Protein AF-A0A4Q0T3D2-F1 (afdb_monomer)

Foldseek 3Di:
DDDDPDPCPPVVVVVVVVVVVVQQFPDKDKDKDWCVVVVDDDDAQDWDFDPDPDPFPGATWHWHDWDWDDDVVTIMIMTMTTGGDTDHPDPDDDD

Secondary structure (DSSP, 8-state):
----TTS-HHHHHHHHHHHHHHHT--EEEEEEEEHHHH-SPPPSSSEEEE-SS-TTT-EEEEEEEEEEEEETTEEEEEEEEEE-SSS---S----

Mean predicted aligned error: 13.3 Å

Nearest PDB structures (foldseek):
  5xu0-assembly1_C-2  TM=5.974E-01  e=5.535E-01  Streptococcus pneumoniae
  3d37-assembly1_A  TM=6.617E-01  e=7.039E-01  Neisseria meningitidis MC58
  8vjh-assembly1_A  TM=5.728E-01  e=1.009E+00  Chivirus chi
  5xu0-assembly1_B-2  TM=5.561E-01  e=1.537E+00  Streptococcus pneumoniae
  8u16-assembly2_D  TM=5.304E-01  e=4.531E+00  Homo sapiens

Radius of gyration: 19.06 Å; Cα contacts (8 Å, |Δi|>4): 136; chains: 1; bounding box: 58×41×36 Å

Sequence (95 aa):
MRPTANENIVGAALLALAALFKTSEVISGSGQLDVLRYGKVFKARQLAAVRGAGGYYDGKYYVKSVTHNIKRGEYKQSFTLARGGTGSSVSSVSV

Structure (mmCIF, N/CA/C/O backbone):
data_AF-A0A4Q0T3D2-F1
#
_entry.id   AF-A0A4Q0T3D2-F1
#
loop_
_atom_site.group_PDB
_atom_site.id
_atom_site.type_symbol
_atom_site.label_atom_id
_atom_site.label_alt_id
_atom_site.label_comp_id
_atom_site.label_asym_id
_atom_site.label_entity_id
_atom_site.label_seq_id
_atom_site.pdbx_PDB_ins_code
_atom_site.Cartn_x
_atom_site.Cartn_y
_atom_site.Cartn_z
_atom_site.occupancy
_atom_site.B_iso_or_equiv
_atom_site.auth_seq_id
_atom_site.auth_comp_id
_atom_site.auth_asym_id
_atom_site.auth_atom_id
_atom_site.pdbx_PDB_model_num
ATOM 1 N N . MET A 1 1 ? 31.514 23.055 -11.729 1.00 44.47 1 MET A N 1
ATOM 2 C CA . MET A 1 1 ? 32.028 22.729 -10.379 1.00 44.47 1 MET A CA 1
ATOM 3 C C . MET A 1 1 ? 33.174 21.745 -10.532 1.00 44.47 1 MET A C 1
ATOM 5 O O . MET A 1 1 ? 32.992 20.737 -11.200 1.00 44.47 1 MET A O 1
ATOM 9 N N . ARG A 1 2 ? 34.362 22.073 -10.016 1.00 45.75 2 ARG A N 1
ATOM 10 C CA . ARG A 1 2 ? 35.544 21.199 -10.057 1.00 45.75 2 ARG A CA 1
ATOM 11 C C . ARG A 1 2 ? 35.439 20.177 -8.916 1.00 45.75 2 ARG A C 1
ATOM 13 O O . ARG A 1 2 ? 35.233 20.621 -7.790 1.00 45.75 2 ARG A O 1
ATOM 20 N N . PRO A 1 3 ? 35.561 18.863 -9.163 1.00 44.56 3 PRO A N 1
ATOM 21 C CA . PRO A 1 3 ? 35.538 17.881 -8.090 1.00 44.56 3 PRO A CA 1
ATOM 22 C C . PRO A 1 3 ? 36.900 17.890 -7.384 1.00 44.56 3 PRO A C 1
ATOM 24 O O . PRO A 1 3 ? 37.903 17.443 -7.936 1.00 44.56 3 PRO A O 1
ATOM 27 N N . THR A 1 4 ? 36.957 18.456 -6.181 1.00 46.88 4 THR A N 1
ATOM 28 C CA . THR A 1 4 ? 38.106 18.318 -5.284 1.00 46.88 4 THR A CA 1
ATOM 29 C C . THR A 1 4 ? 38.095 16.923 -4.674 1.00 46.88 4 THR A C 1
ATOM 31 O O . THR A 1 4 ? 37.130 16.498 -4.041 1.00 46.88 4 THR A O 1
ATOM 34 N N . ALA A 1 5 ? 39.184 16.207 -4.919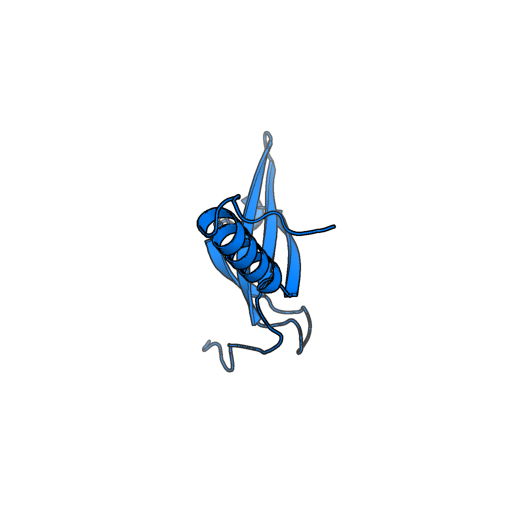 1.00 48.34 5 ALA A N 1
ATOM 35 C CA . ALA A 1 5 ? 39.452 14.847 -4.499 1.00 48.34 5 ALA A CA 1
ATOM 36 C C . ALA A 1 5 ? 39.602 14.734 -2.971 1.00 48.34 5 ALA A C 1
ATOM 38 O O . ALA A 1 5 ? 40.727 14.691 -2.494 1.00 48.34 5 ALA A O 1
ATOM 39 N N . ASN A 1 6 ? 38.506 14.722 -2.199 1.00 47.97 6 ASN A N 1
ATOM 40 C CA . ASN A 1 6 ? 38.532 14.146 -0.840 1.00 47.97 6 ASN A CA 1
ATOM 41 C C . ASN A 1 6 ? 37.173 13.869 -0.158 1.00 47.97 6 ASN A C 1
ATOM 43 O O . ASN A 1 6 ? 37.160 13.461 0.999 1.00 47.97 6 ASN A O 1
ATOM 47 N N . GLU A 1 7 ? 36.021 14.075 -0.801 1.00 52.88 7 GLU A N 1
ATOM 48 C CA . GLU A 1 7 ? 34.731 13.895 -0.116 1.00 52.88 7 GLU A CA 1
ATOM 49 C C . GLU A 1 7 ? 34.030 12.601 -0.543 1.00 52.88 7 GLU A C 1
ATOM 51 O O . GLU A 1 7 ? 33.343 12.524 -1.557 1.00 52.88 7 GLU A O 1
ATOM 56 N N . ASN A 1 8 ? 34.210 11.577 0.296 1.00 58.50 8 ASN A N 1
ATOM 57 C CA . ASN A 1 8 ? 33.313 10.440 0.486 1.00 58.50 8 ASN A CA 1
ATOM 58 C C . ASN A 1 8 ? 32.947 9.653 -0.789 1.00 58.50 8 ASN A C 1
ATOM 60 O O . ASN A 1 8 ? 31.818 9.743 -1.265 1.00 58.50 8 ASN A O 1
ATOM 64 N N . ILE A 1 9 ? 33.826 8.753 -1.258 1.00 59.72 9 ILE A N 1
ATOM 65 C CA . ILE A 1 9 ? 33.445 7.670 -2.202 1.00 59.72 9 ILE A CA 1
ATOM 66 C C . ILE A 1 9 ? 32.173 6.955 -1.720 1.00 59.72 9 ILE A C 1
ATOM 68 O O . ILE A 1 9 ? 31.281 6.661 -2.510 1.00 59.72 9 ILE A O 1
ATOM 72 N N . VAL A 1 10 ? 32.052 6.757 -0.404 1.00 70.12 10 VAL A N 1
ATOM 73 C CA . VAL A 1 10 ? 30.857 6.202 0.242 1.00 70.12 10 VAL A CA 1
ATOM 74 C C . VAL A 1 10 ? 29.636 7.114 0.070 1.00 70.12 10 VAL A C 1
ATOM 76 O O . VAL A 1 10 ? 28.545 6.624 -0.187 1.00 70.12 10 VAL A O 1
ATOM 79 N N . GLY A 1 11 ? 29.804 8.435 0.158 1.00 71.06 11 GLY A N 1
ATOM 80 C CA . GLY A 1 11 ? 28.736 9.420 -0.031 1.00 71.06 11 GLY A CA 1
ATOM 81 C C . GLY A 1 11 ? 28.280 9.525 -1.486 1.00 71.06 11 GLY A C 1
ATOM 82 O O . GLY A 1 11 ? 27.080 9.555 -1.743 1.00 71.06 11 GLY A O 1
ATOM 83 N N . ALA A 1 12 ? 29.212 9.498 -2.443 1.00 69.00 12 ALA A N 1
ATOM 84 C CA . ALA A 1 12 ? 28.908 9.446 -3.872 1.00 69.00 12 ALA A CA 1
ATOM 85 C C . ALA A 1 12 ? 28.225 8.123 -4.264 1.00 69.00 12 ALA A C 1
ATOM 87 O O . ALA A 1 12 ? 27.242 8.136 -5.002 1.00 69.00 12 ALA A O 1
ATOM 88 N N . ALA A 1 13 ? 28.684 6.992 -3.718 1.00 73.19 13 ALA A N 1
ATOM 89 C CA . ALA A 1 13 ? 28.043 5.692 -3.902 1.00 73.19 13 ALA A CA 1
ATOM 90 C C . ALA A 1 13 ? 26.642 5.650 -3.269 1.00 73.19 13 ALA A C 1
ATOM 92 O O . ALA A 1 13 ? 25.706 5.141 -3.883 1.00 73.19 13 ALA A O 1
ATOM 93 N N .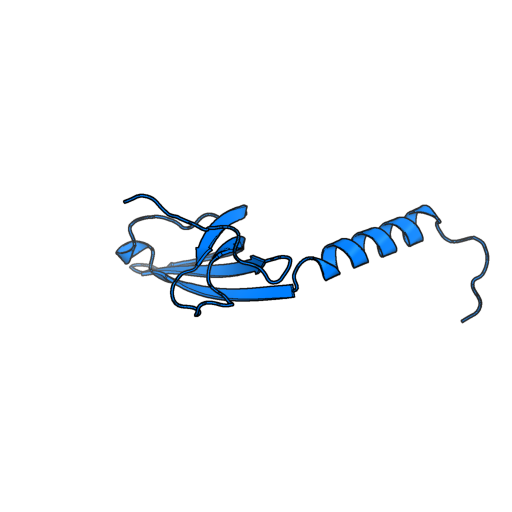 LEU A 1 14 ? 26.466 6.234 -2.080 1.00 75.75 14 LEU A N 1
ATOM 94 C CA . LEU A 1 14 ? 25.167 6.335 -1.416 1.00 75.75 14 LEU A CA 1
ATOM 95 C C . LEU A 1 14 ? 24.203 7.241 -2.192 1.00 75.75 14 LEU A C 1
ATOM 97 O O . LEU A 1 14 ? 23.036 6.890 -2.348 1.00 75.75 14 LEU A O 1
ATOM 101 N N . LEU A 1 15 ? 24.681 8.368 -2.725 1.00 75.44 15 LEU A N 1
ATOM 102 C CA . LEU A 1 15 ? 23.906 9.245 -3.607 1.00 75.44 15 LEU A CA 1
ATOM 103 C C . LEU A 1 15 ? 23.499 8.533 -4.899 1.00 75.44 15 LEU A C 1
ATOM 105 O O . LEU A 1 15 ? 22.342 8.627 -5.306 1.00 75.44 15 LEU A O 1
ATOM 109 N N . ALA A 1 16 ? 24.415 7.787 -5.519 1.00 69.00 16 ALA A N 1
ATOM 110 C CA . ALA A 1 16 ? 24.126 6.992 -6.709 1.00 69.00 16 ALA A CA 1
ATOM 111 C C . ALA A 1 16 ? 23.088 5.892 -6.421 1.00 69.00 16 ALA A C 1
ATOM 113 O O . ALA A 1 16 ? 22.141 5.714 -7.189 1.00 69.00 16 ALA A O 1
ATOM 114 N N . LEU A 1 17 ? 23.202 5.204 -5.282 1.00 67.88 17 LEU A N 1
ATOM 115 C CA . LEU A 1 17 ? 22.241 4.193 -4.844 1.00 67.88 17 LEU A CA 1
ATOM 116 C C . LEU A 1 17 ? 20.865 4.809 -4.536 1.00 67.88 17 LEU A C 1
ATOM 118 O O . LEU A 1 17 ? 19.835 4.269 -4.938 1.00 67.88 17 LEU A O 1
ATOM 122 N N . ALA A 1 18 ? 20.832 5.973 -3.882 1.00 66.81 18 ALA A N 1
ATOM 123 C CA . ALA A 1 18 ? 19.603 6.716 -3.616 1.00 66.81 18 ALA A CA 1
ATOM 124 C C . ALA A 1 18 ? 18.918 7.181 -4.912 1.00 66.81 18 ALA A C 1
ATOM 126 O O . ALA A 1 18 ? 17.694 7.098 -5.029 1.00 66.81 18 ALA A O 1
ATOM 127 N N . ALA A 1 19 ? 19.690 7.625 -5.908 1.00 63.62 19 ALA A N 1
ATOM 128 C CA . ALA A 1 19 ? 19.168 7.984 -7.224 1.00 63.62 19 ALA A CA 1
ATOM 129 C C . ALA A 1 19 ? 18.565 6.769 -7.952 1.00 63.62 19 ALA A C 1
ATOM 131 O O . ALA A 1 19 ? 17.504 6.889 -8.568 1.00 63.62 19 ALA A O 1
ATOM 132 N N . LEU A 1 20 ? 19.175 5.587 -7.815 1.00 59.59 20 LEU A N 1
ATOM 133 C CA . LEU A 1 20 ? 18.658 4.345 -8.390 1.00 59.59 20 LEU A CA 1
ATOM 134 C C . LEU A 1 20 ? 17.325 3.921 -7.751 1.00 59.59 20 LEU A C 1
ATOM 136 O O . LEU A 1 20 ? 16.387 3.570 -8.463 1.00 59.59 20 LEU A O 1
ATOM 140 N N . PHE A 1 21 ? 17.187 4.035 -6.427 1.00 60.06 21 PHE A N 1
ATOM 141 C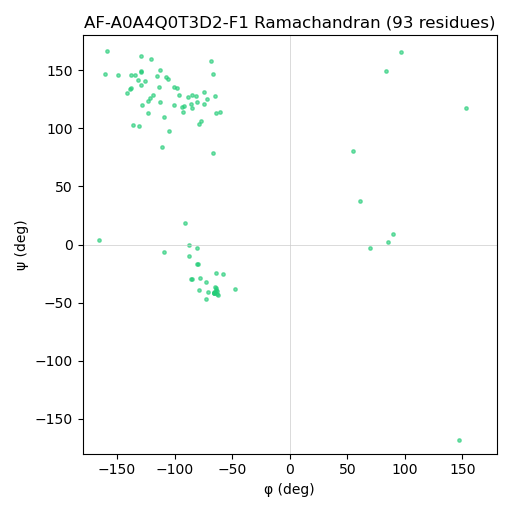 CA . PHE A 1 21 ? 15.905 3.806 -5.748 1.00 60.06 21 PHE A CA 1
ATOM 142 C C . PHE A 1 21 ? 14.821 4.818 -6.136 1.00 60.06 21 PHE A C 1
ATOM 144 O O . PHE A 1 21 ? 13.637 4.508 -6.046 1.00 60.06 21 PHE A O 1
ATOM 151 N N . LYS A 1 22 ? 15.201 6.019 -6.583 1.00 58.78 22 LYS A N 1
ATOM 152 C CA . LYS A 1 22 ? 14.255 7.046 -7.035 1.00 58.78 22 LYS A CA 1
ATOM 153 C C . LYS A 1 22 ? 13.726 6.777 -8.448 1.00 58.78 22 LYS A C 1
ATOM 155 O O . LYS A 1 22 ? 12.601 7.158 -8.750 1.00 58.78 22 LYS A O 1
ATOM 160 N N . THR A 1 23 ? 14.513 6.115 -9.299 1.00 51.88 23 THR A N 1
ATOM 161 C CA . THR A 1 23 ? 14.141 5.815 -10.695 1.00 51.88 23 THR A CA 1
ATOM 162 C C . THR A 1 23 ? 13.199 4.613 -10.828 1.00 51.88 23 THR A C 1
ATOM 164 O O . THR A 1 23 ? 12.563 4.420 -11.862 1.00 51.88 23 THR A O 1
ATOM 167 N N . SER A 1 24 ? 13.091 3.784 -9.786 1.00 56.81 24 SER A N 1
ATOM 168 C CA . SER A 1 24 ? 12.313 2.545 -9.826 1.00 56.81 24 SER A CA 1
ATOM 169 C C . SER A 1 24 ? 10.806 2.737 -9.623 1.00 56.81 24 SER A C 1
ATOM 171 O O . SER A 1 24 ? 10.073 1.764 -9.735 1.00 56.81 24 SER A O 1
ATOM 173 N N . GLU A 1 25 ? 10.307 3.951 -9.372 1.00 58.81 25 GLU A N 1
ATOM 174 C CA . GLU A 1 25 ? 8.870 4.247 -9.247 1.00 58.81 25 GLU A CA 1
ATOM 175 C C . GLU A 1 25 ? 8.393 5.107 -10.430 1.00 58.81 25 GLU A C 1
ATOM 177 O O . GLU A 1 25 ? 8.321 6.329 -10.341 1.00 58.81 25 GLU A O 1
ATOM 182 N N . VAL A 1 26 ? 8.072 4.473 -11.560 1.00 61.94 26 VAL A N 1
ATOM 183 C CA . VAL A 1 26 ? 7.655 5.184 -12.788 1.00 61.94 26 VAL A CA 1
ATOM 184 C C . VAL A 1 26 ? 6.154 5.485 -12.789 1.00 61.94 26 VAL A C 1
ATOM 186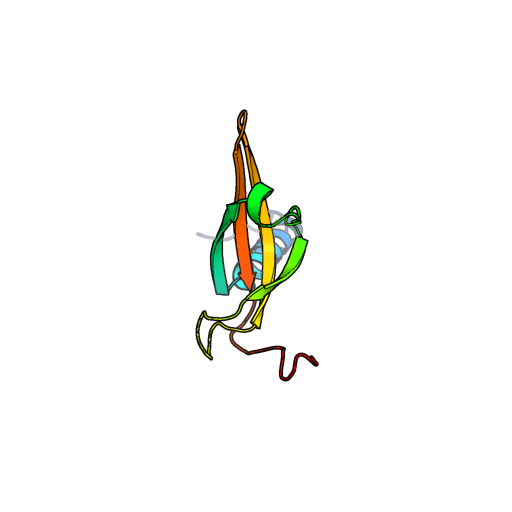 O O . VAL A 1 26 ? 5.719 6.476 -13.369 1.00 61.94 26 VAL A O 1
ATOM 189 N N . ILE A 1 27 ? 5.346 4.648 -12.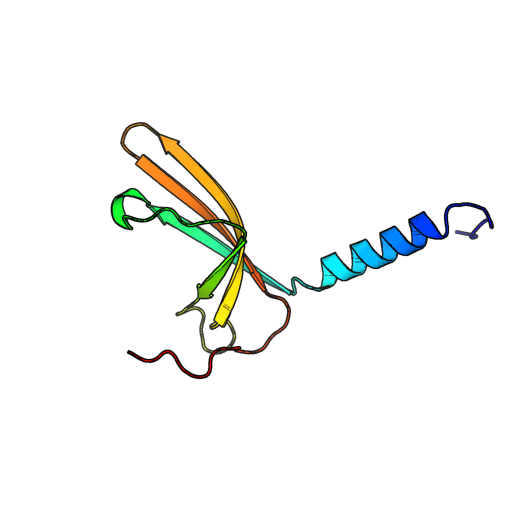129 1.00 69.38 27 ILE A N 1
ATOM 190 C CA . ILE A 1 27 ? 3.889 4.805 -12.084 1.00 69.38 27 ILE A CA 1
ATOM 191 C C . ILE A 1 27 ? 3.444 4.894 -10.631 1.00 69.38 27 ILE A C 1
ATOM 193 O O . ILE A 1 27 ? 3.689 3.981 -9.839 1.00 69.38 27 ILE A O 1
ATOM 197 N N . SER A 1 28 ? 2.751 5.978 -10.297 1.00 75.31 28 SER A N 1
ATOM 198 C CA . SER A 1 28 ? 2.121 6.184 -8.999 1.00 75.31 28 SER A CA 1
ATOM 199 C C . SER A 1 28 ? 0.59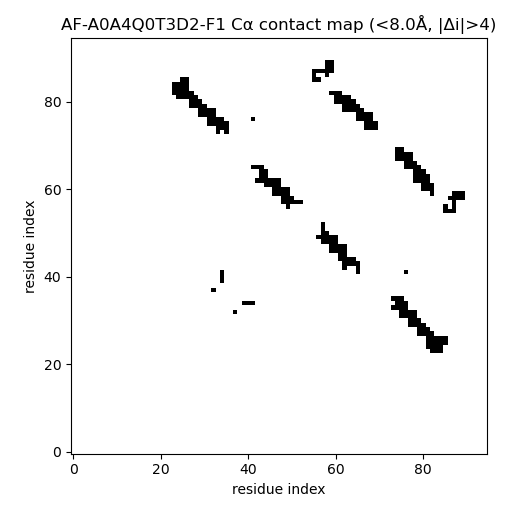9 6.180 -9.130 1.00 75.31 28 SER A C 1
ATOM 201 O O . SER A 1 28 ? 0.039 6.521 -10.169 1.00 75.31 28 SER A O 1
ATOM 203 N N . GLY A 1 29 ? -0.078 5.752 -8.070 1.00 80.44 29 GLY A N 1
ATOM 204 C CA . GLY A 1 29 ? -1.529 5.823 -7.948 1.00 80.44 29 GLY A CA 1
ATOM 205 C C . GLY A 1 29 ? -1.906 6.264 -6.543 1.00 80.44 29 GLY A C 1
ATOM 206 O O . GLY A 1 29 ? -1.218 5.931 -5.579 1.00 80.44 29 GLY A O 1
ATOM 207 N N . SER A 1 30 ? -2.988 7.014 -6.402 1.00 83.56 30 SER A N 1
ATOM 208 C CA . SER A 1 30 ? -3.545 7.377 -5.101 1.00 83.56 30 SER A CA 1
ATOM 209 C C . SER A 1 30 ? -5.030 7.053 -5.067 1.00 83.56 30 SER A C 1
ATOM 211 O O . SER A 1 30 ? -5.715 7.074 -6.088 1.00 83.56 30 SER A O 1
ATOM 213 N N . GLY A 1 31 ? -5.523 6.707 -3.885 1.00 85.31 31 GLY A N 1
ATOM 214 C CA . GLY A 1 31 ? -6.926 6.383 -3.690 1.00 85.31 31 GLY A CA 1
ATOM 215 C C . GLY A 1 31 ? -7.344 6.531 -2.239 1.00 85.31 31 GLY A C 1
ATOM 216 O O . GLY A 1 31 ? -6.514 6.658 -1.334 1.00 85.31 31 GLY A O 1
ATOM 217 N N . GLN A 1 32 ? -8.655 6.526 -2.030 1.00 85.38 32 GLN A N 1
ATOM 218 C CA . GLN A 1 32 ? -9.266 6.573 -0.711 1.00 85.38 32 GLN A CA 1
ATOM 219 C C . GLN A 1 32 ? -10.237 5.409 -0.555 1.00 85.38 32 GLN A C 1
ATOM 221 O O . GLN A 1 32 ? -10.954 5.052 -1.486 1.00 85.38 32 GLN A O 1
ATOM 226 N N . LEU A 1 33 ? -10.242 4.821 0.634 1.00 84.94 33 LEU A N 1
ATOM 227 C CA . LEU A 1 33 ? -11.073 3.692 1.009 1.00 84.94 33 LEU A CA 1
ATOM 228 C C . LEU A 1 33 ? -11.792 3.996 2.320 1.00 84.94 33 LEU A C 1
ATOM 230 O O . LEU A 1 33 ? -11.188 4.506 3.261 1.00 84.94 33 LEU A O 1
ATOM 234 N N . ASP A 1 34 ? -13.068 3.642 2.393 1.00 87.38 34 ASP A N 1
ATOM 235 C CA . ASP A 1 34 ? -13.816 3.613 3.647 1.00 87.38 34 ASP A CA 1
ATOM 236 C C . ASP A 1 34 ? -13.728 2.207 4.251 1.00 87.38 34 ASP A C 1
ATOM 238 O O . ASP A 1 34 ? -14.227 1.233 3.683 1.00 87.38 34 ASP A O 1
ATOM 242 N N . VAL A 1 35 ? -13.067 2.095 5.401 1.00 84.56 35 VAL A N 1
ATOM 243 C CA . VAL A 1 35 ? -12.800 0.812 6.061 1.00 84.56 35 VAL A CA 1
ATOM 244 C C . VAL A 1 35 ? -14.058 0.233 6.683 1.00 84.56 35 VAL A C 1
ATOM 246 O O . VAL A 1 35 ? -14.204 -0.987 6.716 1.00 84.56 35 VAL A O 1
ATOM 249 N N . LEU A 1 36 ? -14.978 1.083 7.150 1.00 82.69 36 LEU A N 1
ATOM 250 C CA . LEU A 1 36 ? -16.233 0.623 7.745 1.00 82.69 36 LEU A CA 1
ATOM 251 C C . LEU A 1 36 ? -17.086 -0.092 6.698 1.00 82.69 36 LEU A C 1
ATOM 253 O O . LEU A 1 36 ? -17.715 -1.099 7.004 1.00 82.69 36 LEU A O 1
ATOM 257 N N . ARG A 1 37 ? -17.055 0.388 5.449 1.00 82.81 37 ARG A N 1
ATOM 258 C CA . ARG A 1 37 ? -17.748 -0.252 4.322 1.00 82.81 37 ARG A CA 1
ATOM 259 C C . ARG A 1 37 ? -16.996 -1.453 3.763 1.00 82.81 37 ARG A C 1
ATOM 261 O O . ARG A 1 37 ? -17.619 -2.443 3.400 1.00 82.81 37 ARG A O 1
ATOM 268 N N . TYR A 1 38 ? -15.670 -1.371 3.673 1.00 82.19 38 TYR A N 1
ATOM 269 C CA . TYR A 1 38 ? -14.854 -2.432 3.076 1.00 82.19 38 TYR A CA 1
ATOM 270 C C . TYR A 1 38 ? -14.586 -3.605 4.033 1.00 82.19 38 TYR A C 1
ATOM 272 O O . TYR A 1 38 ? -14.158 -4.678 3.611 1.00 82.19 38 TYR A O 1
ATOM 280 N N . GLY A 1 39 ? -14.802 -3.410 5.337 1.00 78.88 39 GLY A N 1
ATOM 281 C CA . GLY A 1 39 ? -14.702 -4.436 6.379 1.00 78.88 39 GLY A CA 1
ATOM 282 C C . GLY A 1 39 ? -13.281 -4.927 6.676 1.00 78.88 39 GLY A C 1
ATOM 283 O O . GLY A 1 39 ? -13.089 -5.744 7.574 1.00 78.88 39 GLY A O 1
ATOM 284 N N . LYS A 1 40 ? -12.266 -4.452 5.942 1.00 81.50 40 LYS A N 1
ATOM 285 C CA . LYS A 1 40 ? -10.862 -4.842 6.112 1.00 81.50 40 LYS A CA 1
ATOM 286 C C . LYS A 1 40 ? -9.945 -3.635 6.001 1.00 81.50 40 LYS A C 1
ATOM 288 O O . LYS A 1 40 ? -10.049 -2.840 5.072 1.00 81.50 40 LYS A O 1
ATOM 293 N N . VAL A 1 41 ? -9.005 -3.550 6.938 1.00 82.75 41 VAL A N 1
ATOM 294 C CA . VAL A 1 41 ? -7.954 -2.530 6.945 1.00 82.75 41 VAL A CA 1
ATOM 295 C C . VAL A 1 41 ? -6.956 -2.827 5.832 1.00 82.75 41 VAL A C 1
ATOM 297 O O . VAL A 1 41 ? -6.369 -3.912 5.781 1.00 82.75 41 VAL A O 1
ATOM 300 N N . PHE A 1 42 ? -6.725 -1.847 4.965 1.00 82.38 42 PHE A N 1
ATOM 301 C CA . PHE A 1 42 ? -5.696 -1.942 3.941 1.00 82.38 42 PHE A CA 1
ATOM 302 C C . PHE A 1 42 ? -4.306 -1.765 4.566 1.00 82.38 42 PHE A C 1
ATOM 304 O O . PHE A 1 42 ? -4.095 -0.841 5.354 1.00 82.38 42 PHE A O 1
ATOM 311 N N . LYS A 1 43 ? -3.368 -2.666 4.252 1.00 80.88 43 LYS A N 1
ATOM 312 C CA . LYS A 1 43 ? -2.025 -2.701 4.854 1.00 80.88 43 LYS A CA 1
ATOM 313 C C . LYS A 1 43 ? -0.987 -2.082 3.918 1.00 80.88 43 LYS A C 1
ATOM 315 O O . LYS A 1 43 ? -0.951 -2.396 2.731 1.00 80.88 43 LYS A O 1
ATOM 320 N N . ALA A 1 44 ? -0.108 -1.249 4.473 1.00 81.50 44 ALA A N 1
ATOM 321 C CA . ALA A 1 44 ? 1.067 -0.755 3.758 1.00 81.50 44 ALA A CA 1
ATOM 322 C C . ALA A 1 44 ? 2.083 -1.884 3.506 1.00 81.50 44 ALA A C 1
ATOM 324 O O . ALA A 1 44 ? 2.110 -2.872 4.241 1.00 81.50 44 ALA A O 1
ATOM 325 N N . ARG A 1 45 ? 2.9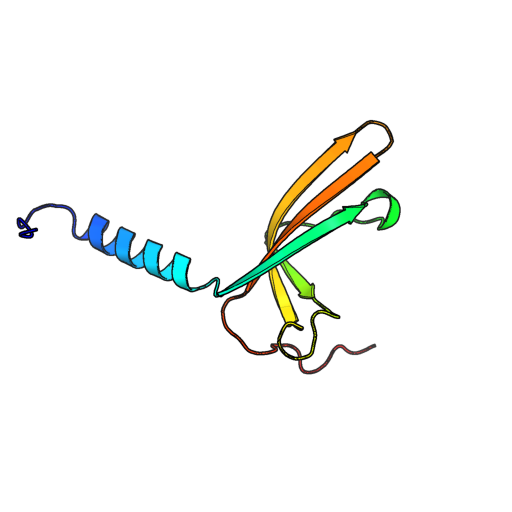52 -1.71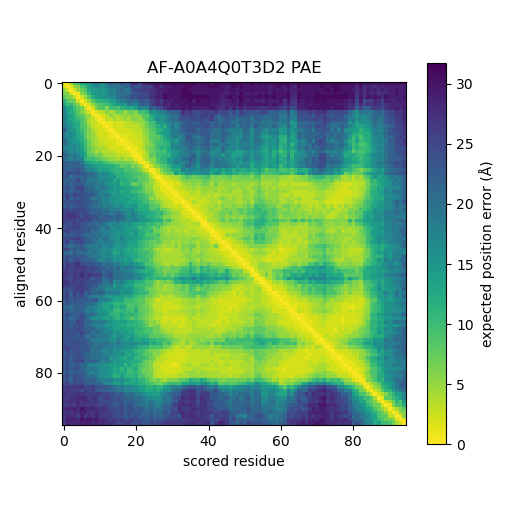1 2.501 1.00 78.31 45 ARG A N 1
ATOM 326 C CA . ARG A 1 45 ? 4.016 -2.660 2.119 1.00 78.31 45 ARG A CA 1
ATOM 327 C C . ARG A 1 45 ? 3.499 -4.034 1.689 1.00 78.31 45 ARG A C 1
ATOM 329 O O . ARG A 1 45 ? 4.085 -5.068 1.998 1.00 78.31 45 ARG A O 1
ATOM 336 N N . GLN A 1 46 ? 2.368 -4.044 0.996 1.00 80.50 46 GLN A N 1
ATOM 337 C CA . GLN A 1 46 ? 1.789 -5.236 0.382 1.00 80.50 46 GLN A CA 1
ATOM 338 C C . GLN A 1 46 ? 1.665 -5.031 -1.129 1.00 80.50 46 GLN A C 1
ATOM 340 O O . GLN A 1 46 ? 1.667 -3.899 -1.612 1.00 80.50 46 GLN A O 1
ATOM 345 N N . LEU A 1 47 ? 1.567 -6.130 -1.876 1.00 82.38 47 LEU A N 1
ATOM 346 C CA . LEU A 1 47 ? 1.237 -6.105 -3.299 1.00 82.38 47 LEU A CA 1
ATOM 347 C C . LEU A 1 47 ? -0.285 -6.087 -3.452 1.00 82.38 47 LEU A C 1
ATOM 349 O O . LEU A 1 47 ? -0.967 -7.004 -2.999 1.00 82.38 47 LEU A O 1
ATOM 353 N N . ALA A 1 48 ? -0.808 -5.053 -4.098 1.00 82.94 48 ALA A N 1
ATOM 354 C CA . ALA A 1 48 ? -2.227 -4.885 -4.372 1.00 82.94 48 ALA A CA 1
ATOM 355 C C . ALA A 1 48 ? -2.491 -4.975 -5.876 1.00 82.94 48 ALA A C 1
ATOM 357 O O . ALA A 1 48 ? -1.764 -4.390 -6.677 1.00 82.94 48 ALA A O 1
ATOM 358 N N . ALA A 1 49 ? -3.531 -5.708 -6.270 1.00 82.38 49 ALA A N 1
ATOM 359 C CA . ALA A 1 49 ? -3.987 -5.715 -7.653 1.00 82.38 49 ALA A CA 1
ATOM 360 C C . ALA A 1 49 ? -4.852 -4.474 -7.908 1.00 82.38 49 ALA A C 1
ATOM 362 O O . ALA A 1 49 ? -5.860 -4.271 -7.235 1.00 82.38 49 ALA A O 1
ATOM 363 N N . VAL A 1 50 ? -4.458 -3.662 -8.884 1.00 82.12 50 VAL A N 1
ATOM 364 C CA . VAL A 1 50 ? -5.267 -2.571 -9.428 1.00 82.12 50 VAL A CA 1
ATOM 365 C C . VAL A 1 50 ? -5.963 -3.090 -10.678 1.00 82.12 50 VAL A C 1
ATOM 367 O O . VAL A 1 50 ? -5.330 -3.693 -11.551 1.00 82.12 50 VAL A O 1
ATOM 370 N N . ARG A 1 51 ? -7.278 -2.891 -10.729 1.00 78.19 51 ARG A N 1
ATOM 371 C CA . ARG A 1 51 ? -8.156 -3.279 -11.833 1.00 78.19 51 ARG A CA 1
ATOM 372 C C . ARG A 1 51 ? -9.039 -2.095 -12.201 1.00 78.19 51 ARG A C 1
ATOM 374 O O . ARG A 1 51 ? -9.506 -1.394 -11.306 1.00 78.19 51 ARG A O 1
ATOM 381 N N . GLY A 1 52 ? -9.289 -1.910 -13.493 1.00 74.12 52 GLY A N 1
ATOM 382 C CA . GLY A 1 52 ? -10.140 -0.830 -13.999 1.00 74.12 52 GLY A CA 1
ATOM 383 C C . GLY A 1 52 ? -9.393 0.471 -14.298 1.00 74.12 52 GLY A C 1
ATOM 384 O O . GLY A 1 52 ? -10.034 1.473 -14.591 1.00 74.12 52 GLY A O 1
ATOM 385 N N . ALA A 1 53 ? -8.056 0.463 -14.267 1.00 69.38 53 ALA A N 1
ATOM 386 C CA . ALA A 1 53 ? -7.227 1.577 -14.729 1.00 69.38 53 ALA A CA 1
ATOM 387 C C . ALA A 1 53 ? -6.918 1.487 -16.243 1.00 69.38 53 ALA A C 1
ATOM 389 O O . ALA A 1 53 ? -6.259 2.363 -16.800 1.00 69.38 53 ALA A O 1
ATOM 390 N N . GLY A 1 54 ? -7.412 0.441 -16.919 1.00 72.81 54 GLY A N 1
ATOM 391 C CA . GLY A 1 54 ? -7.217 0.173 -18.346 1.00 72.81 54 GLY A CA 1
ATOM 392 C C . GLY A 1 54 ? -6.066 -0.804 -18.603 1.00 72.81 54 GLY A C 1
ATOM 393 O O . GLY A 1 54 ? -5.238 -1.051 -17.730 1.00 72.81 54 GLY A O 1
ATOM 394 N N . GLY A 1 55 ? -5.978 -1.360 -19.817 1.00 69.06 55 GLY A N 1
ATOM 395 C CA . GLY A 1 55 ? -5.042 -2.456 -20.131 1.00 69.06 55 GLY A CA 1
ATOM 396 C C . GLY A 1 55 ? -3.555 -2.154 -19.879 1.00 69.06 55 GLY A C 1
ATOM 397 O O . GLY A 1 55 ? -2.785 -3.073 -19.607 1.00 69.06 55 GLY A O 1
ATOM 398 N N . TYR A 1 56 ? -3.161 -0.877 -19.914 1.00 66.75 56 TYR A N 1
ATOM 399 C CA . TYR A 1 56 ? -1.787 -0.432 -19.648 1.00 66.75 56 TYR A CA 1
ATOM 400 C C . TYR A 1 56 ? -1.472 -0.219 -18.158 1.00 66.75 56 TYR A C 1
ATOM 402 O O . TYR A 1 56 ? -0.320 -0.383 -17.750 1.00 66.75 56 TYR A O 1
ATOM 410 N N . TYR A 1 57 ? -2.472 0.140 -17.347 1.00 72.50 57 TYR A N 1
ATOM 411 C CA . TYR A 1 57 ? -2.300 0.491 -15.930 1.00 72.50 57 TYR A CA 1
ATOM 412 C C . TYR A 1 57 ? -2.873 -0.557 -14.976 1.00 72.50 57 TYR A C 1
ATOM 414 O O . TYR A 1 57 ? -2.647 -0.490 -13.772 1.00 72.50 57 TYR A O 1
ATOM 422 N N . ASP A 1 58 ? -3.563 -1.570 -15.485 1.00 74.06 58 ASP A N 1
ATOM 423 C CA . ASP A 1 58 ? -3.919 -2.732 -14.689 1.00 74.06 58 ASP A CA 1
ATOM 424 C C . ASP A 1 58 ? -2.652 -3.517 -14.293 1.00 74.06 58 ASP A C 1
ATOM 426 O O . ASP A 1 58 ? -1.638 -3.573 -15.004 1.00 74.06 58 ASP A O 1
ATOM 430 N N . GLY A 1 59 ? -2.675 -4.118 -13.104 1.00 77.81 59 GLY A N 1
ATOM 431 C CA . GLY A 1 59 ? -1.568 -4.943 -12.629 1.00 77.81 59 GLY A CA 1
ATOM 432 C C . GLY A 1 59 ? -1.347 -4.899 -11.126 1.00 77.81 59 GLY A C 1
ATOM 433 O O . GLY A 1 59 ? -2.182 -4.430 -10.357 1.00 77.81 59 GLY A O 1
ATOM 434 N N . LYS A 1 60 ? -0.203 -5.432 -10.697 1.00 82.38 60 LYS A N 1
ATOM 435 C CA . LYS A 1 60 ? 0.214 -5.438 -9.294 1.00 82.38 60 LYS A CA 1
ATOM 436 C C . LYS A 1 60 ? 0.987 -4.161 -8.980 1.00 82.38 60 LYS A C 1
ATOM 438 O O . LYS A 1 60 ? 1.972 -3.852 -9.646 1.00 82.38 60 LYS A O 1
ATOM 443 N N . TYR A 1 61 ? 0.545 -3.466 -7.946 1.00 83.56 61 TYR A N 1
ATOM 444 C CA . TYR A 1 61 ? 1.161 -2.264 -7.412 1.00 83.56 61 TYR A CA 1
ATOM 445 C C . TYR A 1 61 ? 1.667 -2.526 -6.003 1.00 83.56 61 TYR A C 1
ATOM 447 O O . TYR A 1 61 ? 1.049 -3.256 -5.228 1.00 83.56 61 TYR A O 1
ATOM 455 N N . TYR A 1 62 ? 2.786 -1.908 -5.658 1.00 83.56 62 TYR A N 1
ATOM 456 C CA . TYR A 1 62 ? 3.294 -1.916 -4.302 1.00 83.56 62 TYR A CA 1
ATOM 457 C C . TYR A 1 62 ? 2.636 -0.794 -3.497 1.00 83.56 62 TYR A C 1
ATOM 459 O O . TYR A 1 62 ? 2.617 0.363 -3.922 1.00 83.56 62 TYR A O 1
ATOM 467 N N . VAL A 1 63 ? 2.086 -1.118 -2.328 1.00 85.31 63 VAL A N 1
ATOM 468 C CA . VAL A 1 63 ? 1.491 -0.121 -1.433 1.00 85.31 63 VAL A CA 1
ATOM 469 C C . VAL A 1 63 ? 2.604 0.601 -0.680 1.00 85.31 63 VAL A C 1
ATOM 471 O O . VAL A 1 63 ? 3.164 0.071 0.282 1.00 85.31 63 VAL A O 1
ATOM 474 N N . LYS A 1 64 ? 2.908 1.829 -1.101 1.00 83.50 64 LYS A N 1
ATOM 475 C CA . LYS A 1 64 ? 3.977 2.658 -0.535 1.00 83.50 64 LYS A CA 1
ATOM 476 C C . LYS A 1 64 ? 3.619 3.194 0.847 1.00 83.50 64 LYS A C 1
ATOM 478 O O . LYS A 1 64 ? 4.426 3.121 1.768 1.00 83.50 64 LYS A O 1
ATOM 483 N N . SER A 1 65 ? 2.410 3.724 0.995 1.00 81.75 65 SER A N 1
ATOM 484 C CA . SER A 1 65 ? 1.940 4.326 2.242 1.00 81.75 65 SER A CA 1
ATOM 485 C C . SER A 1 65 ? 0.437 4.146 2.388 1.00 81.75 65 SER A C 1
ATOM 487 O O . SER A 1 65 ? -0.291 4.176 1.394 1.00 81.75 65 SER A O 1
ATOM 489 N N . VAL A 1 66 ? -0.016 3.970 3.629 1.00 87.88 66 VAL A N 1
ATOM 490 C CA . VAL A 1 66 ? -1.429 4.022 4.004 1.00 87.88 66 VAL A CA 1
ATOM 491 C C . VAL A 1 66 ? -1.566 4.982 5.179 1.00 87.88 66 VAL A C 1
ATOM 493 O O . VAL A 1 66 ? -0.983 4.775 6.240 1.00 87.88 66 VAL A O 1
ATOM 496 N N . THR A 1 67 ? -2.344 6.037 4.987 1.00 89.62 67 THR A N 1
ATOM 497 C CA . THR A 1 67 ? -2.691 7.013 6.015 1.00 89.62 67 THR A CA 1
ATOM 498 C C . THR A 1 67 ? -4.087 6.708 6.533 1.00 89.62 67 THR A C 1
ATOM 500 O O . THR A 1 67 ? -5.062 6.731 5.782 1.00 89.62 67 THR A O 1
ATOM 503 N N . HIS A 1 68 ? -4.179 6.434 7.829 1.00 89.56 68 HIS A N 1
ATOM 504 C CA . HIS A 1 68 ? -5.422 6.124 8.522 1.00 89.56 68 HIS A CA 1
ATOM 505 C C . HIS A 1 68 ? -5.998 7.408 9.126 1.00 89.56 68 HIS A C 1
ATOM 507 O O . HIS A 1 68 ? -5.360 8.032 9.970 1.00 89.56 68 HIS A O 1
ATOM 513 N N . ASN A 1 69 ? -7.193 7.808 8.701 1.00 89.12 69 ASN A N 1
ATOM 514 C CA . ASN A 1 69 ? -7.932 8.926 9.275 1.00 89.12 69 ASN A CA 1
ATOM 515 C C . ASN A 1 69 ? -9.136 8.373 10.042 1.00 89.12 69 ASN A C 1
ATOM 517 O O . ASN A 1 69 ? -10.069 7.828 9.447 1.00 89.12 69 ASN A O 1
ATOM 521 N N . ILE A 1 70 ? -9.075 8.466 11.368 1.00 89.69 70 ILE A N 1
ATOM 522 C CA . ILE A 1 70 ? -10.078 7.902 12.270 1.00 89.69 70 ILE A CA 1
ATOM 523 C C . ILE A 1 70 ? -10.797 9.060 12.951 1.00 89.69 70 ILE A C 1
ATOM 525 O O . ILE A 1 70 ? -10.176 9.888 13.618 1.00 89.69 70 ILE A O 1
ATOM 529 N N . LYS A 1 71 ? -12.116 9.105 12.789 1.00 89.88 71 LYS A N 1
ATOM 530 C CA . LYS A 1 71 ? -13.020 10.039 13.460 1.00 89.88 71 LYS A CA 1
ATOM 531 C C . LYS A 1 71 ? -14.164 9.249 14.090 1.00 89.88 71 LYS A C 1
ATOM 533 O O . LYS A 1 71 ? -14.413 8.093 13.752 1.00 89.88 71 LYS A O 1
ATOM 538 N N . ARG A 1 72 ? -14.885 9.856 15.032 1.00 86.81 72 ARG A N 1
ATOM 539 C CA . ARG A 1 72 ? -16.016 9.179 15.679 1.00 86.81 72 ARG A CA 1
ATOM 540 C C . ARG A 1 72 ? -17.107 8.903 14.635 1.00 86.81 72 ARG A C 1
ATOM 542 O O . ARG A 1 72 ? -17.688 9.843 14.108 1.00 86.81 72 ARG A O 1
ATOM 549 N N . GLY A 1 73 ? -17.345 7.627 14.333 1.00 85.50 73 GLY A N 1
ATOM 550 C CA . GLY A 1 73 ? -18.303 7.188 1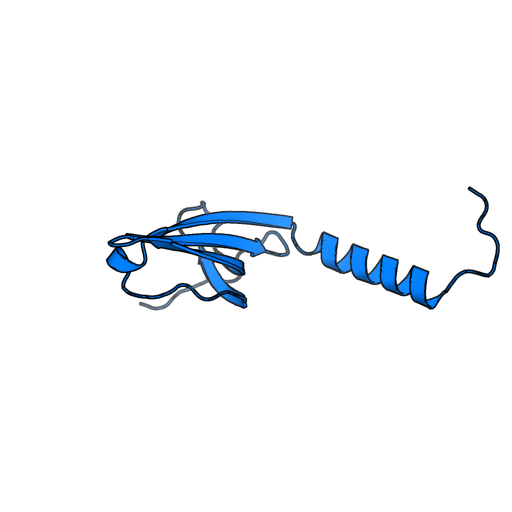3.310 1.00 85.50 73 GLY A CA 1
ATOM 551 C C . GLY A 1 73 ? -17.759 7.128 11.876 1.00 85.50 73 GLY A C 1
ATOM 552 O O . GLY A 1 73 ? -18.512 6.776 10.975 1.00 85.50 73 GLY A O 1
ATOM 553 N N . GLU A 1 74 ? -16.477 7.428 11.642 1.00 86.06 74 GLU A N 1
ATOM 554 C CA . GLU A 1 74 ? -15.878 7.388 10.304 1.00 86.06 74 GLU A CA 1
ATOM 555 C C . GLU A 1 74 ? -14.446 6.841 10.356 1.00 86.06 74 GLU A C 1
ATOM 557 O O . GLU A 1 74 ? -13.611 7.314 11.127 1.00 86.06 74 GLU A O 1
ATOM 562 N N . TYR A 1 75 ? -14.137 5.874 9.490 1.00 87.69 75 TYR A N 1
ATOM 563 C CA . TYR A 1 75 ? -12.775 5.379 9.317 1.00 87.69 75 TYR A CA 1
ATOM 564 C C . TYR A 1 75 ? -12.405 5.343 7.835 1.00 87.69 75 TYR A C 1
ATOM 566 O O . TYR A 1 75 ? -12.777 4.428 7.101 1.00 87.69 75 TYR A O 1
ATOM 574 N N . LYS A 1 76 ? -11.631 6.343 7.406 1.00 90.19 76 LYS A N 1
ATOM 575 C CA . LYS A 1 76 ? -11.116 6.449 6.039 1.00 90.19 76 LYS A CA 1
ATOM 576 C C . LYS A 1 76 ? -9.627 6.146 5.990 1.00 90.19 76 LYS A C 1
ATOM 578 O O . LYS A 1 76 ? -8.861 6.509 6.879 1.00 90.19 76 LYS A O 1
ATOM 583 N N . GLN A 1 77 ? -9.203 5.512 4.912 1.00 89.62 77 GLN A N 1
ATOM 584 C CA . GLN A 1 77 ? -7.809 5.253 4.599 1.00 89.62 77 GLN A CA 1
ATOM 585 C C . GLN A 1 77 ? -7.473 5.893 3.263 1.00 89.62 77 GLN A C 1
ATOM 587 O O . GLN A 1 77 ? -8.132 5.633 2.264 1.00 89.62 77 GLN A O 1
ATOM 592 N N . SER A 1 78 ? -6.436 6.719 3.238 1.00 88.44 78 SER A N 1
ATOM 593 C CA . SER A 1 78 ? -5.824 7.170 1.989 1.00 88.44 78 SER A CA 1
ATOM 594 C C . SER A 1 78 ? -4.599 6.309 1.727 1.00 88.44 78 SER A C 1
ATOM 596 O O . SER A 1 78 ? -3.823 6.066 2.648 1.00 88.44 78 SER A O 1
ATOM 598 N N . PHE A 1 79 ? -4.416 5.828 0.506 1.00 86.81 79 PHE A N 1
ATOM 599 C CA . PHE A 1 79 ? -3.278 4.985 0.160 1.00 86.81 79 PHE A CA 1
ATOM 600 C C . PHE A 1 79 ? -2.558 5.506 -1.078 1.00 86.81 79 PHE A C 1
ATOM 602 O O . PHE A 1 79 ? -3.161 6.087 -1.982 1.00 86.81 79 PHE A O 1
ATOM 609 N N . THR A 1 80 ? -1.252 5.266 -1.111 1.00 86.69 80 THR A N 1
ATOM 610 C CA . THR A 1 80 ? -0.392 5.559 -2.254 1.00 86.69 80 THR A CA 1
ATOM 611 C C . THR A 1 80 ? 0.219 4.263 -2.755 1.00 86.69 80 THR A C 1
ATOM 613 O O . THR A 1 80 ? 0.808 3.491 -1.996 1.00 86.69 80 THR A O 1
ATOM 616 N N . LEU A 1 81 ? 0.078 4.046 -4.051 1.00 85.25 81 LEU A N 1
ATOM 617 C CA . LEU A 1 81 ? 0.594 2.924 -4.806 1.00 85.25 81 LEU A CA 1
ATOM 618 C C . LEU A 1 81 ? 1.778 3.388 -5.644 1.00 85.25 81 LEU A C 1
ATOM 620 O O . LEU A 1 81 ? 1.760 4.488 -6.196 1.00 85.25 81 LEU A O 1
ATOM 624 N N . ALA A 1 82 ? 2.780 2.531 -5.765 1.00 78.69 82 ALA A N 1
ATOM 625 C CA . ALA A 1 82 ? 3.909 2.727 -6.654 1.00 78.69 82 ALA A CA 1
ATOM 626 C C . ALA A 1 82 ? 4.194 1.437 -7.426 1.00 78.69 82 ALA A C 1
ATOM 628 O O . ALA A 1 82 ? 4.006 0.328 -6.918 1.00 78.69 82 ALA A O 1
ATOM 629 N N . ARG A 1 83 ? 4.636 1.577 -8.673 1.00 72.50 83 ARG A N 1
ATOM 630 C CA . ARG A 1 83 ? 5.037 0.471 -9.540 1.00 72.50 83 ARG A CA 1
ATOM 631 C C . ARG A 1 83 ? 6.305 0.841 -10.300 1.00 72.50 83 ARG A C 1
ATOM 633 O O . ARG A 1 83 ? 6.403 1.930 -10.870 1.00 72.50 83 ARG A O 1
ATOM 640 N N . GLY A 1 84 ? 7.242 -0.104 -10.329 1.00 59.91 84 GLY A N 1
ATOM 641 C CA . GLY A 1 84 ? 8.422 -0.042 -11.183 1.00 59.91 84 GLY A CA 1
ATOM 642 C C . GLY A 1 84 ? 8.186 -0.725 -12.516 1.00 59.91 84 GLY A C 1
ATOM 643 O O . GLY A 1 84 ? 7.891 -1.917 -12.554 1.00 59.91 84 GLY A O 1
ATOM 644 N N . GLY A 1 85 ? 8.309 0.051 -13.594 1.00 50.59 85 GLY A N 1
ATOM 645 C CA . GLY A 1 85 ? 8.192 -0.414 -14.975 1.00 50.59 85 GLY A CA 1
ATOM 646 C C . GLY A 1 85 ? 6.759 -0.505 -15.520 1.00 50.59 85 GLY A C 1
ATOM 647 O O . GLY A 1 85 ? 5.790 -0.764 -14.800 1.00 50.59 85 GLY A O 1
ATOM 648 N N . THR A 1 86 ? 6.634 -0.289 -16.830 1.00 43.38 86 THR A N 1
ATOM 649 C CA . THR A 1 86 ? 5.430 -0.522 -17.638 1.00 43.38 86 THR A CA 1
ATOM 650 C C . THR A 1 86 ? 5.392 -1.994 -18.075 1.00 43.38 86 THR A C 1
ATOM 652 O O . THR A 1 86 ? 6.290 -2.461 -18.767 1.00 43.38 86 THR A O 1
ATOM 655 N N . GLY A 1 87 ? 4.370 -2.755 -17.656 1.00 42.84 87 GLY A N 1
ATOM 656 C CA . GLY A 1 87 ? 4.181 -4.153 -18.088 1.00 42.84 87 GLY A CA 1
ATOM 657 C C . GLY A 1 87 ? 3.430 -5.037 -17.086 1.00 42.84 87 GLY A C 1
ATOM 658 O O . GLY A 1 87 ? 3.874 -5.219 -15.952 1.00 42.84 87 GLY A O 1
ATOM 659 N N . SER A 1 88 ? 2.262 -5.558 -17.480 1.00 38.59 88 SER A N 1
ATOM 660 C CA . SER A 1 88 ? 1.340 -6.385 -16.677 1.00 38.59 88 SER A CA 1
ATOM 661 C C . SER A 1 88 ? 1.968 -7.694 -16.185 1.00 38.59 88 SER A C 1
ATOM 663 O O . SER A 1 88 ? 2.246 -8.589 -16.969 1.00 38.59 88 SER A O 1
ATOM 665 N N . SER A 1 89 ? 2.139 -7.837 -14.864 1.00 48.38 89 SER A N 1
ATOM 666 C CA . SER A 1 89 ? 2.686 -9.053 -14.222 1.00 48.38 89 SER A CA 1
ATOM 667 C C . SER A 1 89 ? 1.601 -10.075 -13.814 1.00 48.38 89 SER A C 1
ATOM 669 O O . SER A 1 89 ? 1.815 -10.935 -12.962 1.00 48.38 89 SER A O 1
ATOM 671 N N . VAL A 1 90 ? 0.392 -9.977 -14.377 1.00 43.50 90 VAL A N 1
ATOM 672 C CA . VAL A 1 90 ? -0.695 -10.940 -14.129 1.00 43.50 90 VAL A CA 1
ATOM 673 C C . VAL A 1 90 ? -1.402 -11.298 -15.433 1.00 43.50 90 VAL A C 1
ATOM 675 O O . VAL A 1 90 ? -2.203 -10.516 -15.933 1.00 43.50 90 VAL A O 1
ATOM 678 N N . SER A 1 91 ? -1.104 -12.483 -15.980 1.00 43.41 91 SER A N 1
ATOM 679 C CA . SER A 1 91 ? -1.806 -13.036 -17.149 1.00 43.41 91 SER A CA 1
ATOM 680 C C . SER A 1 91 ? -3.062 -13.840 -16.785 1.00 43.41 91 SER A C 1
ATOM 682 O O . SER A 1 91 ? -3.862 -14.133 -17.664 1.00 43.41 91 SER A O 1
ATOM 684 N N . SER A 1 92 ? -3.306 -14.154 -15.508 1.00 39.94 92 SER A N 1
ATOM 685 C CA . SER A 1 92 ? -4.572 -14.744 -15.054 1.00 39.94 92 SER A CA 1
ATOM 686 C C . SER A 1 92 ? -4.773 -14.559 -13.546 1.00 39.94 92 SER A C 1
ATOM 688 O O . SER A 1 92 ? -3.816 -14.519 -12.773 1.00 39.94 92 SER A O 1
ATOM 690 N N . VAL A 1 93 ? -6.031 -14.404 -13.130 1.00 42.84 93 VAL A N 1
ATOM 691 C CA . VAL A 1 93 ? -6.478 -14.636 -11.750 1.00 42.84 93 VAL A CA 1
ATOM 692 C C . VAL A 1 93 ? -7.581 -15.676 -11.876 1.00 42.84 93 VAL A C 1
ATOM 694 O O . VAL A 1 93 ? -8.591 -15.405 -12.521 1.00 42.84 93 VAL A O 1
ATOM 697 N N . SER A 1 94 ? -7.341 -16.873 -11.352 1.00 32.50 94 SER A N 1
ATOM 698 C CA . SER A 1 94 ? -8.330 -17.946 -11.279 1.00 32.50 94 SER A CA 1
ATOM 699 C C . SER A 1 94 ? -9.470 -17.533 -10.347 1.00 32.50 94 SER A C 1
ATOM 701 O O . SER A 1 94 ? -9.201 -17.097 -9.223 1.00 32.50 94 SER A O 1
ATOM 703 N N . VAL A 1 95 ? -10.702 -17.646 -10.856 1.00 45.78 95 VAL A N 1
ATOM 704 C CA . VAL A 1 95 ? -11.956 -17.635 -10.081 1.00 45.78 95 VAL A CA 1
ATOM 705 C C . VAL A 1 95 ? -11.994 -18.831 -9.140 1.00 45.78 95 VAL A C 1
ATOM 707 O O . VAL A 1 95 ? -11.524 -19.910 -9.567 1.00 45.78 95 VAL A O 1
#

pLDDT: mean 71.22, std 15.74, range [32.5, 90.19]

Solvent-accessible surface area (backbone atoms only — not comparable to full-atom values): 5932 Å² total; per-residue (Å²): 136,84,86,72,93,76,79,45,73,67,53,56,51,49,50,52,52,52,51,53,66,59,65,46,55,73,44,76,48,74,52,75,44,51,34,78,81,65,73,54,83,82,66,56,77,38,80,43,78,46,76,87,67,45,92,78,62,29,30,70,27,39,26,73,40,59,49,80,48,80,53,96,96,45,42,38,34,41,38,34,33,33,27,61,71,91,69,67,84,62,94,76,78,88,130

Organism: NCBI:txid2479048